Protein AF-A0A227J2J3-F1 (afdb_monomer_lite)

Structure (mmCIF, N/CA/C/O backbone):
data_AF-A0A227J2J3-F1
#
_entry.id   AF-A0A227J2J3-F1
#
loop_
_atom_site.group_PDB
_atom_site.id
_atom_site.type_symbol
_atom_site.label_atom_id
_atom_site.label_alt_id
_atom_site.label_comp_id
_atom_site.label_asym_id
_atom_site.label_entity_id
_atom_site.label_seq_id
_atom_site.pdbx_PDB_ins_code
_atom_site.Cartn_x
_atom_site.Cartn_y
_atom_site.Cartn_z
_atom_site.occupancy
_atom_site.B_iso_or_equiv
_atom_site.auth_seq_id
_atom_site.auth_comp_id
_atom_site.auth_asym_id
_atom_site.auth_atom_id
_atom_site.pdbx_PDB_model_num
ATOM 1 N N . MET A 1 1 ? -5.104 13.571 9.890 1.00 57.97 1 MET A N 1
ATOM 2 C CA . MET A 1 1 ? -5.237 12.488 8.897 1.00 57.97 1 MET A CA 1
ATOM 3 C C . MET A 1 1 ? -4.074 12.560 7.931 1.00 57.97 1 MET A C 1
ATOM 5 O O . MET A 1 1 ? -4.094 13.365 7.004 1.00 57.97 1 MET A O 1
ATOM 9 N N . THR A 1 2 ? -3.061 11.739 8.172 1.00 78.44 2 THR A N 1
ATOM 10 C CA . THR A 1 2 ? -1.978 11.505 7.214 1.00 78.44 2 THR A CA 1
ATOM 11 C C . THR A 1 2 ? -2.526 10.603 6.113 1.00 78.44 2 THR A C 1
ATOM 13 O O . THR A 1 2 ? -3.226 9.641 6.405 1.00 78.44 2 THR A O 1
ATOM 16 N N . SER A 1 3 ? -2.306 10.939 4.845 1.00 85.06 3 SER A N 1
ATOM 17 C CA . SER A 1 3 ? -2.717 10.122 3.700 1.00 85.06 3 SER A CA 1
ATOM 18 C C . SER A 1 3 ? -1.582 10.103 2.683 1.00 85.06 3 SER A C 1
ATOM 20 O O . SER A 1 3 ? -0.949 11.142 2.490 1.00 85.06 3 SER A O 1
ATOM 22 N N . PRO A 1 4 ? -1.338 8.978 1.990 1.00 85.12 4 PRO A N 1
ATOM 23 C CA . PRO A 1 4 ? -0.301 8.916 0.963 1.00 85.12 4 PRO A CA 1
ATOM 24 C C . PRO A 1 4 ? -0.705 9.626 -0.342 1.00 85.12 4 PRO A C 1
ATOM 26 O O . PRO A 1 4 ? 0.089 9.715 -1.280 1.00 85.1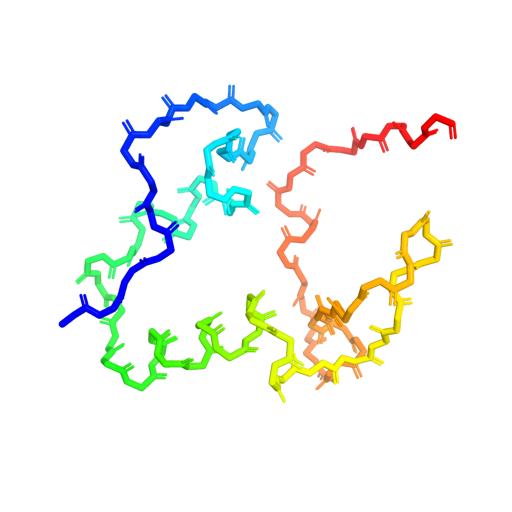2 4 PRO A O 1
ATOM 29 N N . CYS A 1 5 ? -1.950 10.107 -0.449 1.00 89.62 5 CYS A N 1
ATOM 30 C CA . CYS A 1 5 ? -2.481 10.702 -1.669 1.00 89.62 5 CYS A CA 1
ATOM 31 C C . CYS A 1 5 ? -1.790 12.030 -2.022 1.00 89.62 5 CYS A C 1
ATOM 33 O O . CYS A 1 5 ? -1.756 12.962 -1.225 1.00 89.62 5 CYS A O 1
ATOM 35 N N . ARG A 1 6 ? -1.323 12.146 -3.272 1.00 89.69 6 ARG A N 1
ATOM 36 C CA . ARG A 1 6 ? -0.728 13.373 -3.840 1.00 89.69 6 ARG A CA 1
ATOM 37 C C . ARG A 1 6 ? -1.662 14.134 -4.789 1.00 89.69 6 ARG A C 1
ATOM 39 O O . ARG A 1 6 ? -1.200 14.943 -5.583 1.00 89.69 6 ARG A O 1
ATOM 46 N N . ALA A 1 7 ? -2.959 13.820 -4.770 1.00 87.25 7 ALA A N 1
ATOM 47 C CA . ALA A 1 7 ? -3.982 14.408 -5.647 1.00 87.25 7 ALA A CA 1
ATOM 48 C C . ALA A 1 7 ? -3.688 14.322 -7.168 1.00 87.25 7 ALA A C 1
ATOM 50 O O . ALA A 1 7 ? -4.246 15.078 -7.956 1.00 87.25 7 ALA A O 1
ATOM 51 N N . ALA A 1 8 ? -2.858 13.362 -7.594 1.00 89.88 8 ALA A N 1
ATOM 52 C CA . ALA A 1 8 ? -2.487 13.111 -8.992 1.00 89.88 8 ALA A CA 1
ATOM 53 C C . ALA A 1 8 ? -2.943 11.708 -9.443 1.00 89.88 8 ALA A C 1
ATOM 55 O O . ALA A 1 8 ? -2.160 10.913 -9.963 1.00 89.88 8 ALA A 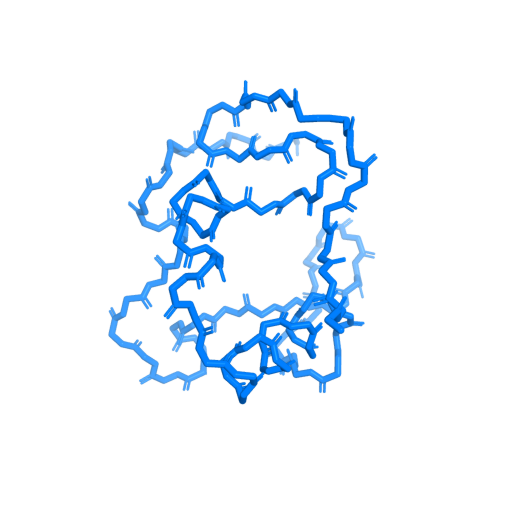O 1
ATOM 56 N N . CYS A 1 9 ? -4.196 11.357 -9.138 1.00 87.44 9 CYS A N 1
ATOM 57 C CA . CYS A 1 9 ? -4.704 10.000 -9.324 1.00 87.44 9 CYS A CA 1
ATOM 58 C C . CYS A 1 9 ? -4.931 9.665 -10.803 1.00 87.44 9 CYS A C 1
ATOM 60 O O . CYS A 1 9 ? -5.698 10.332 -11.494 1.00 87.44 9 CYS A O 1
ATOM 62 N N . LYS A 1 10 ? -4.310 8.576 -11.257 1.00 92.50 10 LYS A N 1
ATOM 63 C CA . LYS A 1 10 ? -4.634 7.885 -12.504 1.00 92.50 10 LYS A CA 1
ATOM 64 C C . LYS A 1 10 ? -4.424 6.393 -12.277 1.00 92.50 10 LYS A C 1
ATOM 66 O O . LYS A 1 10 ? -3.366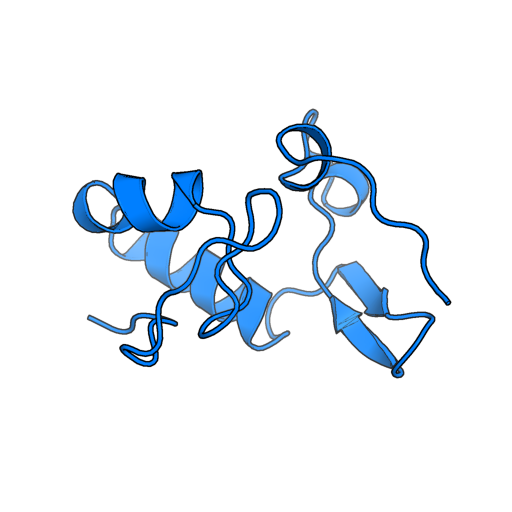 5.989 -11.796 1.00 92.50 10 LYS A O 1
ATOM 71 N N . ASN A 1 11 ? -5.436 5.590 -12.594 1.00 90.38 11 ASN A N 1
ATOM 72 C CA . ASN A 1 11 ? -5.318 4.139 -12.511 1.00 90.38 11 ASN A CA 1
ATOM 73 C C . ASN A 1 11 ? -4.364 3.649 -13.609 1.00 90.38 11 ASN A C 1
ATOM 75 O O . ASN A 1 11 ? -4.590 3.897 -14.794 1.00 90.38 11 ASN A O 1
ATOM 79 N N . ASN A 1 12 ? -3.308 2.966 -13.196 1.00 90.50 12 ASN A N 1
ATOM 80 C CA . ASN A 1 12 ? -2.401 2.222 -14.044 1.00 90.50 12 ASN A CA 1
ATOM 81 C C . ASN A 1 12 ? -2.468 0.764 -13.584 1.00 90.50 12 ASN A C 1
ATOM 83 O O . ASN A 1 12 ? -1.906 0.459 -12.535 1.00 90.50 12 ASN A O 1
ATOM 87 N N . ALA A 1 13 ? -3.197 -0.095 -14.303 1.00 89.25 13 ALA A N 1
ATOM 88 C CA . ALA A 1 13 ? -3.319 -1.538 -14.044 1.00 89.25 13 ALA A CA 1
ATOM 89 C C . ALA A 1 13 ? -3.573 -1.922 -12.562 1.00 89.25 13 ALA A C 1
ATOM 91 O O . ALA A 1 13 ? -2.905 -2.794 -12.009 1.00 89.25 13 ALA A O 1
ATOM 92 N N . GLY A 1 14 ? -4.470 -1.206 -11.875 1.00 90.19 14 GLY A N 1
ATOM 93 C CA . GLY A 1 14 ? -4.834 -1.461 -10.473 1.00 90.19 14 GLY A CA 1
ATOM 94 C C . GLY A 1 14 ? -4.015 -0.690 -9.432 1.00 90.19 14 GLY A C 1
ATOM 95 O O . GLY A 1 14 ? -4.325 -0.767 -8.244 1.00 90.19 14 GLY A O 1
ATOM 96 N N . ILE A 1 15 ? -3.023 0.103 -9.852 1.00 91.50 15 ILE A N 1
ATOM 97 C CA . ILE A 1 15 ? -2.221 0.975 -8.980 1.00 91.50 15 ILE A CA 1
ATOM 98 C C . ILE A 1 15 ? -2.377 2.435 -9.411 1.00 91.50 15 ILE A C 1
ATOM 100 O O . ILE A 1 15 ? -2.286 2.770 -10.589 1.00 91.50 15 ILE A O 1
ATOM 104 N N . CYS A 1 16 ? -2.558 3.334 -8.451 1.00 92.88 16 CYS A N 1
ATOM 105 C CA . CYS A 1 16 ? -2.544 4.771 -8.687 1.00 92.88 16 CYS A CA 1
ATOM 106 C C . CYS A 1 16 ? -1.133 5.261 -9.031 1.00 92.88 16 CYS A C 1
ATOM 108 O O . CYS A 1 16 ? -0.211 5.113 -8.233 1.00 92.88 16 CYS A O 1
ATOM 110 N N . SER A 1 17 ? -0.965 5.936 -10.167 1.00 91.00 17 SER A N 1
ATOM 111 C CA . SER A 1 17 ? 0.331 6.497 -10.583 1.00 91.00 17 SER A CA 1
ATOM 112 C C . SER A 1 17 ? 0.831 7.658 -9.713 1.00 91.00 17 SER A C 1
ATOM 114 O O . SER A 1 17 ? 1.975 8.072 -9.849 1.00 91.00 17 SER A O 1
ATOM 116 N N . GLY A 1 18 ? -0.029 8.243 -8.874 1.00 91.31 18 GLY A N 1
ATOM 117 C CA . GLY A 1 18 ? 0.329 9.381 -8.025 1.00 91.31 18 GLY A CA 1
ATOM 118 C C . GLY A 1 18 ? 0.918 8.960 -6.679 1.00 91.31 18 GLY A C 1
ATOM 119 O O . GLY A 1 18 ? 1.979 9.438 -6.283 1.00 91.31 18 GLY A O 1
ATOM 120 N N . CYS A 1 19 ? 0.216 8.083 -5.958 1.00 91.75 19 CYS A N 1
ATOM 121 C CA . CYS A 1 19 ? 0.628 7.603 -4.634 1.00 91.75 19 CYS A CA 1
ATOM 122 C C . CYS A 1 19 ? 1.169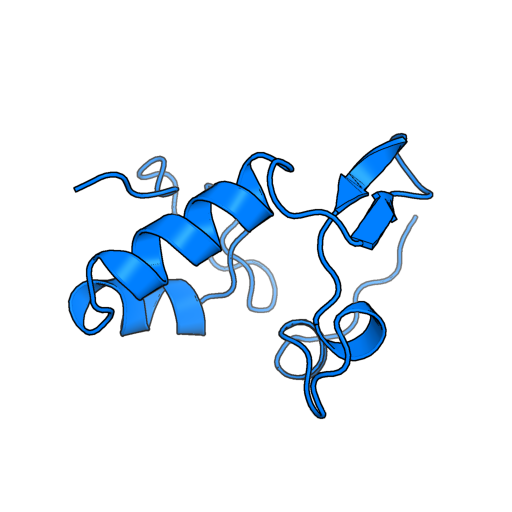 6.168 -4.628 1.00 91.75 19 CYS A C 1
ATOM 124 O O . CYS A 1 19 ? 1.572 5.688 -3.575 1.00 91.75 19 CYS A O 1
ATOM 126 N N . HIS A 1 20 ? 1.181 5.481 -5.774 1.00 89.88 20 HIS A N 1
ATOM 127 C CA . HIS A 1 20 ? 1.680 4.109 -5.924 1.00 89.88 20 HIS A CA 1
ATOM 128 C C . HIS A 1 20 ? 0.987 3.086 -5.011 1.00 89.88 20 HIS A C 1
ATOM 130 O O . HIS A 1 20 ? 1.596 2.097 -4.604 1.00 89.88 20 HIS A O 1
ATOM 136 N N . ARG A 1 21 ? -0.283 3.326 -4.663 1.00 91.62 21 ARG A N 1
ATOM 137 C CA . ARG A 1 21 ? -1.148 2.414 -3.893 1.00 91.62 21 ARG A CA 1
ATOM 138 C C . ARG A 1 21 ? -2.177 1.736 -4.777 1.00 91.62 21 ARG A C 1
ATOM 140 O O . ARG A 1 21 ? -2.487 2.248 -5.854 1.00 91.62 21 ARG A O 1
ATOM 147 N N . THR A 1 22 ? -2.690 0.591 -4.332 1.00 92.38 22 THR A N 1
ATOM 148 C CA . THR A 1 22 ? -3.748 -0.109 -5.064 1.00 92.38 22 THR A CA 1
ATOM 149 C C . THR A 1 22 ? -5.023 0.729 -5.073 1.00 92.38 22 THR A C 1
ATOM 151 O O . THR A 1 22 ? -5.288 1.510 -4.154 1.00 92.38 22 THR A O 1
ATOM 154 N N . MET A 1 23 ? -5.825 0.593 -6.128 1.00 91.56 23 MET A N 1
ATOM 155 C CA . MET A 1 23 ? -7.096 1.316 -6.211 1.00 91.56 23 MET A CA 1
ATOM 156 C C . MET A 1 23 ? -8.050 0.907 -5.081 1.00 91.56 23 MET A C 1
ATOM 158 O O . MET A 1 23 ? -8.713 1.775 -4.515 1.00 91.56 23 MET A O 1
ATOM 162 N N . ASP A 1 24 ? -8.054 -0.371 -4.698 1.00 91.25 24 ASP A N 1
ATOM 163 C CA . ASP A 1 24 ? -8.862 -0.880 -3.586 1.00 91.25 24 ASP A CA 1
ATOM 164 C C . ASP A 1 24 ? -8.490 -0.227 -2.253 1.00 91.25 24 ASP A C 1
ATOM 166 O O . ASP A 1 24 ? -9.373 0.218 -1.516 1.00 91.25 24 ASP A O 1
ATOM 170 N N . GLU A 1 25 ? -7.192 -0.093 -1.960 1.00 91.56 25 GLU A N 1
ATOM 171 C CA . GLU A 1 25 ? -6.725 0.577 -0.744 1.00 91.56 25 GLU A CA 1
ATOM 172 C C . GLU A 1 25 ? -7.176 2.044 -0.705 1.00 91.56 25 GLU A C 1
ATOM 174 O O . GLU A 1 25 ? -7.647 2.526 0.327 1.00 91.56 25 GLU A O 1
ATOM 179 N N . ILE A 1 26 ? -7.102 2.742 -1.843 1.00 92.06 26 ILE A N 1
ATOM 180 C CA . ILE A 1 26 ? -7.521 4.145 -1.962 1.00 92.06 26 ILE A CA 1
ATOM 181 C C . ILE A 1 26 ? -9.030 4.291 -1.739 1.00 92.06 26 ILE A C 1
ATOM 183 O O . ILE A 1 26 ? -9.456 5.191 -1.013 1.00 92.06 26 ILE A O 1
ATOM 187 N N . ILE A 1 27 ? -9.846 3.418 -2.339 1.00 91.31 27 ILE A N 1
ATOM 188 C CA . ILE A 1 27 ? -11.311 3.451 -2.203 1.00 91.31 27 ILE A CA 1
ATOM 189 C C . ILE A 1 27 ? -11.723 3.196 -0.747 1.00 91.31 27 ILE A C 1
ATOM 191 O O . ILE A 1 27 ? -12.600 3.886 -0.223 1.00 91.31 27 ILE A O 1
ATOM 195 N N . GLN A 1 28 ? -11.058 2.250 -0.080 1.00 92.44 28 GLN A N 1
ATOM 196 C CA . GLN A 1 28 ? -11.330 1.870 1.309 1.00 92.44 28 GLN A CA 1
ATOM 197 C C . GLN A 1 28 ? -10.686 2.805 2.344 1.00 92.44 28 GLN A C 1
ATOM 199 O O . GLN A 1 28 ? -10.909 2.639 3.544 1.00 92.44 28 GLN A O 1
ATOM 204 N N . TRP A 1 29 ? -9.889 3.796 1.927 1.00 92.75 29 TRP A N 1
ATOM 205 C CA . TRP A 1 29 ? -9.119 4.647 2.843 1.00 92.75 29 TRP A CA 1
ATOM 206 C C . TRP A 1 29 ? -9.989 5.365 3.884 1.00 92.75 29 TRP A C 1
ATOM 208 O O . TRP A 1 29 ? -9.625 5.494 5.060 1.00 92.75 29 TRP A O 1
ATOM 218 N N . LYS A 1 30 ? -11.170 5.825 3.459 1.00 91.88 30 LYS A N 1
ATOM 219 C CA . LYS A 1 30 ? -12.137 6.507 4.332 1.00 91.88 30 LYS A CA 1
ATOM 220 C C . LYS A 1 30 ? -12.682 5.592 5.438 1.00 91.88 30 LYS A C 1
ATOM 222 O O . LYS A 1 30 ? -13.003 6.097 6.508 1.00 91.88 30 LYS A O 1
ATOM 227 N N . ASP A 1 31 ? -12.719 4.283 5.194 1.00 94.81 31 ASP A N 1
ATOM 228 C CA . ASP A 1 31 ? -13.293 3.273 6.088 1.00 94.81 31 ASP A CA 1
ATOM 229 C C . ASP A 1 31 ? -12.238 2.670 7.040 1.00 94.81 31 ASP A C 1
ATOM 231 O O . ASP A 1 31 ? -12.579 1.944 7.972 1.00 94.81 31 ASP A O 1
ATOM 235 N N . LYS A 1 32 ? -10.950 2.981 6.832 1.00 93.50 32 LYS A N 1
ATOM 236 C CA . LYS A 1 32 ? -9.840 2.546 7.692 1.00 93.50 32 LYS A CA 1
ATOM 237 C C . LYS A 1 32 ? -9.822 3.312 9.019 1.00 93.50 32 LYS A C 1
ATOM 239 O O . LYS A 1 32 ? -10.044 4.526 9.050 1.00 93.50 32 LYS A O 1
ATOM 244 N N . THR A 1 33 ? -9.501 2.609 10.104 1.00 95.31 33 THR A N 1
ATOM 245 C CA . THR A 1 33 ? -9.228 3.221 11.415 1.00 95.31 33 THR A CA 1
ATOM 246 C C . THR A 1 33 ? -7.906 3.990 11.392 1.00 95.31 33 THR A C 1
ATOM 248 O O . THR A 1 33 ? -7.085 3.781 10.501 1.00 95.31 33 THR A O 1
ATOM 251 N N . GLU A 1 34 ? -7.671 4.866 12.373 1.00 93.19 34 GLU A N 1
ATOM 252 C CA . GLU A 1 34 ? -6.401 5.606 12.435 1.00 93.19 34 GLU A CA 1
ATOM 253 C C . GLU A 1 34 ? -5.202 4.660 12.562 1.00 93.19 34 GLU A C 1
ATOM 255 O O . GLU A 1 34 ? -4.268 4.782 11.782 1.00 93.19 34 GLU A O 1
ATOM 260 N N . LEU A 1 35 ? -5.299 3.628 13.409 1.00 93.75 35 LEU A N 1
ATOM 261 C CA . LEU A 1 35 ? -4.258 2.604 13.543 1.00 93.75 35 LEU A CA 1
ATOM 262 C C . LEU A 1 35 ? -3.959 1.903 12.208 1.00 93.75 35 LEU A C 1
ATOM 264 O O . LEU A 1 35 ? -2.807 1.712 11.846 1.00 93.75 35 LEU A O 1
ATOM 268 N N . GLN A 1 36 ? -4.994 1.548 11.438 1.00 93.50 36 GLN A N 1
ATOM 269 C CA . GLN A 1 36 ? -4.795 0.933 10.122 1.00 93.50 36 GLN A CA 1
ATOM 270 C C . GLN A 1 36 ? -4.124 1.892 9.134 1.00 93.50 36 GLN A C 1
ATOM 272 O O . GLN A 1 36 ? -3.341 1.454 8.296 1.00 93.50 36 GLN A O 1
ATOM 277 N N . ARG A 1 37 ? -4.447 3.188 9.197 1.00 94.56 37 ARG A N 1
ATOM 278 C CA . ARG A 1 37 ? -3.809 4.201 8.350 1.00 94.56 37 ARG A CA 1
ATOM 279 C C . ARG A 1 37 ? -2.354 4.409 8.740 1.00 94.56 37 ARG A C 1
ATOM 281 O O . ARG A 1 37 ? -1.529 4.496 7.841 1.00 94.56 37 ARG A O 1
ATOM 288 N N . GLU A 1 38 ? -2.052 4.466 10.033 1.00 94.44 38 GLU A N 1
ATOM 289 C CA . GLU A 1 38 ? -0.688 4.573 10.560 1.00 94.44 38 GLU A CA 1
ATOM 290 C C . GLU A 1 38 ? 0.166 3.400 10.085 1.00 94.44 38 GLU A C 1
ATOM 292 O O . GLU A 1 38 ? 1.169 3.634 9.420 1.00 94.44 38 GLU A O 1
ATOM 297 N N . THR A 1 39 ? -0.302 2.160 10.263 1.00 93.06 39 THR A N 1
ATOM 298 C CA . THR A 1 39 ? 0.403 0.971 9.758 1.00 93.06 39 THR A CA 1
ATOM 299 C C . THR A 1 39 ? 0.652 1.045 8.250 1.00 93.06 39 THR A C 1
ATOM 301 O O . THR A 1 39 ? 1.746 0.751 7.783 1.00 93.06 39 THR A O 1
ATOM 304 N N . ILE A 1 40 ? -0.335 1.475 7.455 1.00 92.56 40 ILE A N 1
ATOM 305 C CA . ILE A 1 40 ? -0.138 1.615 6.003 1.00 92.56 40 ILE A CA 1
ATOM 306 C C . ILE A 1 40 ? 0.904 2.698 5.687 1.00 92.56 40 ILE A C 1
ATOM 308 O O . ILE A 1 40 ? 1.707 2.525 4.773 1.00 92.56 40 ILE A O 1
ATOM 312 N N . ILE A 1 41 ? 0.912 3.815 6.419 1.00 93.00 41 ILE A N 1
ATOM 313 C CA . ILE A 1 41 ? 1.918 4.866 6.237 1.00 93.00 41 ILE A CA 1
ATOM 314 C C . ILE A 1 41 ? 3.314 4.340 6.574 1.00 93.00 41 ILE A C 1
ATOM 316 O O . ILE A 1 41 ? 4.199 4.527 5.747 1.00 93.00 41 ILE A O 1
ATOM 320 N N . GLU A 1 42 ? 3.489 3.633 7.692 1.00 93.94 42 GLU A N 1
ATOM 321 C CA . GLU A 1 42 ? 4.769 3.026 8.093 1.00 93.94 42 GLU A CA 1
ATOM 322 C C . GLU A 1 42 ? 5.307 2.068 7.016 1.00 93.94 42 GLU A C 1
ATOM 324 O O . GLU A 1 42 ? 6.496 2.065 6.693 1.00 93.94 42 GLU A O 1
ATOM 329 N N . GLN A 1 43 ? 4.420 1.301 6.379 1.00 92.75 43 GLN A N 1
ATOM 330 C CA . GLN A 1 43 ? 4.776 0.405 5.274 1.00 92.75 43 GLN A CA 1
ATOM 331 C C . GLN A 1 43 ? 5.171 1.150 3.992 1.00 92.75 43 GLN A C 1
ATOM 333 O O . GLN A 1 43 ? 5.992 0.667 3.213 1.00 92.75 43 GLN A O 1
ATOM 338 N N . ILE A 1 44 ? 4.585 2.325 3.742 1.00 89.75 44 ILE A N 1
ATOM 339 C CA . ILE A 1 44 ? 4.892 3.170 2.575 1.00 89.75 44 ILE A CA 1
ATOM 340 C C . ILE A 1 44 ? 6.197 3.943 2.778 1.00 89.75 44 ILE A C 1
ATOM 342 O O . ILE A 1 44 ? 6.947 4.135 1.820 1.00 89.75 44 ILE A O 1
ATOM 346 N N . THR A 1 45 ? 6.446 4.432 3.993 1.00 91.00 45 THR A N 1
ATOM 347 C CA . THR A 1 45 ? 7.657 5.184 4.353 1.00 91.00 45 THR A CA 1
ATOM 348 C C . THR A 1 45 ? 8.863 4.268 4.543 1.00 91.00 45 THR A C 1
ATOM 350 O O . THR A 1 45 ? 9.995 4.746 4.480 1.00 91.00 45 THR A O 1
ATOM 353 N N . GLY A 1 46 ? 8.628 2.964 4.715 1.00 91.94 46 GLY A N 1
ATOM 354 C CA . GLY A 1 46 ? 9.666 1.966 4.952 1.00 91.94 46 GLY A CA 1
ATOM 355 C C . GLY A 1 46 ? 10.063 1.836 6.422 1.00 91.94 46 GLY A C 1
ATOM 356 O O . GLY A 1 46 ? 11.089 1.224 6.707 1.00 91.94 46 GLY A O 1
ATOM 357 N N . GLU A 1 47 ? 9.274 2.404 7.339 1.00 93.94 47 GLU A N 1
ATOM 358 C CA . GLU A 1 47 ? 9.406 2.199 8.787 1.00 93.94 47 GLU A CA 1
ATOM 359 C C . GLU A 1 47 ? 9.022 0.761 9.175 1.00 93.94 47 GLU A C 1
ATOM 361 O O . GLU A 1 47 ? 9.688 0.157 10.014 1.00 93.94 47 GLU A O 1
ATOM 366 N N . ASP A 1 48 ? 8.017 0.187 8.501 1.00 94.19 48 ASP A N 1
ATOM 367 C CA . ASP A 1 48 ? 7.678 -1.241 8.536 1.00 94.19 48 ASP A CA 1
ATOM 368 C C . ASP A 1 48 ? 8.066 -1.909 7.207 1.00 94.19 48 ASP A C 1
ATOM 370 O O . ASP A 1 48 ? 7.344 -1.851 6.206 1.00 94.19 48 ASP A O 1
ATOM 374 N N . SER A 1 49 ? 9.234 -2.549 7.189 1.00 95.38 49 SER A N 1
ATOM 375 C CA . SER A 1 49 ? 9.823 -3.154 5.994 1.00 95.38 49 SER A CA 1
ATOM 376 C C . SER A 1 49 ? 10.102 -4.639 6.186 1.00 95.38 49 SER A C 1
ATOM 378 O O . SER A 1 49 ? 10.414 -5.113 7.276 1.00 95.38 49 SER A O 1
ATOM 380 N N . THR A 1 50 ? 10.034 -5.375 5.082 1.00 95.75 50 THR A N 1
ATOM 381 C CA . THR A 1 50 ? 10.322 -6.819 5.043 1.00 95.75 50 THR A CA 1
ATOM 382 C C . THR A 1 50 ? 11.565 -7.146 4.226 1.00 95.75 50 THR A C 1
ATOM 384 O O . THR A 1 50 ? 12.165 -8.199 4.423 1.00 95.75 50 THR A O 1
ATOM 387 N N . HIS A 1 51 ? 11.942 -6.274 3.288 1.00 93.75 51 HIS A N 1
ATOM 388 C CA . HIS A 1 51 ? 13.091 -6.455 2.408 1.00 93.75 51 HIS A CA 1
ATOM 389 C C . HIS A 1 51 ? 13.490 -5.126 1.750 1.00 93.75 51 HIS A C 1
ATOM 391 O O . HIS A 1 51 ? 12.695 -4.188 1.675 1.00 93.75 51 HIS A O 1
ATOM 397 N N . SER A 1 52 ? 14.712 -5.070 1.219 1.00 94.56 52 SER A N 1
ATOM 398 C CA . SER A 1 52 ? 15.095 -4.053 0.237 1.00 94.56 52 SER A CA 1
ATOM 399 C C . SER A 1 52 ? 14.585 -4.458 -1.145 1.00 94.56 52 SER A C 1
ATOM 401 O O . SER A 1 52 ? 14.738 -5.611 -1.557 1.00 94.56 52 SER A O 1
ATOM 403 N N . CYS A 1 53 ? 13.984 -3.517 -1.870 1.00 87.94 53 CYS A N 1
ATOM 404 C CA . CYS A 1 53 ? 13.544 -3.705 -3.245 1.00 87.94 53 CYS A CA 1
ATOM 405 C C . CYS A 1 53 ? 14.748 -4.082 -4.128 1.00 87.94 53 CYS A C 1
ATOM 407 O O . CYS A 1 53 ? 15.706 -3.312 -4.179 1.00 87.94 53 CYS A O 1
ATOM 409 N N . PRO A 1 54 ? 14.717 -5.206 -4.863 1.00 86.75 54 PRO A N 1
ATOM 410 C CA . PRO A 1 54 ? 15.862 -5.638 -5.667 1.00 86.75 54 PRO A CA 1
ATOM 411 C C . PRO A 1 54 ? 16.202 -4.682 -6.826 1.00 86.75 54 PRO A C 1
ATOM 413 O O . PRO A 1 54 ? 17.338 -4.676 -7.282 1.00 86.75 54 PRO A O 1
ATOM 416 N N . GLU A 1 55 ? 15.247 -3.859 -7.269 1.00 86.44 55 GLU A N 1
ATOM 417 C CA . GLU A 1 55 ? 15.414 -2.939 -8.407 1.00 86.44 55 GLU A CA 1
ATOM 418 C C . GLU A 1 55 ? 16.019 -1.584 -8.020 1.00 86.44 55 GLU A C 1
ATOM 420 O O . GLU A 1 55 ? 16.722 -0.956 -8.809 1.00 86.44 55 GLU A O 1
ATOM 425 N N . CYS A 1 56 ? 15.719 -1.087 -6.817 1.00 88.81 56 CYS A N 1
ATOM 426 C CA . CYS A 1 56 ? 16.090 0.272 -6.409 1.00 88.81 56 CYS A CA 1
ATOM 427 C C . CYS A 1 56 ? 16.655 0.383 -4.987 1.00 88.81 56 CYS A C 1
ATOM 429 O O . CYS A 1 56 ? 16.908 1.496 -4.531 1.00 88.81 56 CYS A O 1
ATOM 431 N N . ASP A 1 57 ? 16.828 -0.741 -4.289 1.00 91.56 57 ASP A N 1
ATOM 432 C CA . ASP A 1 57 ? 17.352 -0.862 -2.919 1.00 91.56 57 ASP A CA 1
ATOM 433 C C . ASP A 1 57 ? 16.544 -0.116 -1.833 1.00 91.56 57 ASP A C 1
ATOM 435 O O . ASP A 1 57 ? 16.914 -0.082 -0.660 1.00 91.56 57 ASP A O 1
ATOM 439 N N . SER A 1 58 ? 15.388 0.459 -2.182 1.00 91.56 58 SER A N 1
ATOM 440 C CA . SER A 1 58 ? 14.504 1.107 -1.210 1.00 91.56 58 SER A CA 1
ATOM 441 C C . SER A 1 58 ? 13.792 0.085 -0.325 1.00 91.56 58 SER A C 1
ATOM 443 O O . SER A 1 58 ? 13.471 -1.013 -0.776 1.00 91.56 58 SER A O 1
ATOM 445 N N . GLN A 1 59 ? 13.450 0.469 0.905 1.00 95.00 59 GLN A N 1
ATOM 446 C CA . GLN A 1 59 ? 12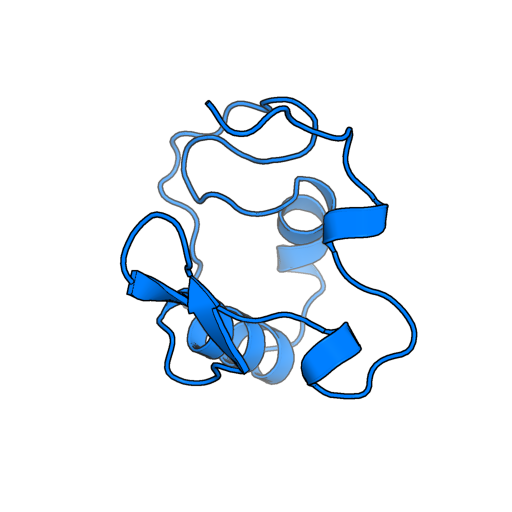.648 -0.371 1.799 1.00 95.00 59 GLN A CA 1
ATOM 447 C C . GLN A 1 59 ? 11.279 -0.703 1.186 1.00 95.00 59 GLN A C 1
ATOM 449 O O . GLN A 1 59 ? 10.637 0.163 0.587 1.00 95.00 59 GLN A O 1
ATOM 454 N N . ALA A 1 60 ? 10.850 -1.960 1.319 1.00 92.00 60 ALA A N 1
ATOM 455 C CA . ALA A 1 60 ? 9.608 -2.466 0.751 1.00 92.00 60 ALA A CA 1
ATOM 456 C C . ALA A 1 60 ? 8.908 -3.470 1.684 1.00 92.00 60 ALA A C 1
ATOM 458 O O . ALA A 1 60 ? 9.525 -4.268 2.401 1.00 92.00 60 ALA A O 1
ATOM 459 N N . HIS A 1 61 ? 7.575 -3.473 1.628 1.00 93.31 61 HIS A N 1
ATOM 460 C CA . HIS A 1 61 ? 6.735 -4.356 2.432 1.00 93.31 61 HIS A CA 1
ATOM 461 C C . HIS A 1 61 ? 6.042 -5.428 1.574 1.00 93.31 61 HIS A C 1
ATOM 463 O O . HIS A 1 61 ? 5.344 -5.118 0.605 1.00 93.31 61 HIS A O 1
ATOM 469 N N . CYS A 1 62 ? 6.215 -6.697 1.951 1.00 92.06 62 CYS A N 1
ATOM 470 C CA . CYS A 1 62 ? 5.535 -7.853 1.378 1.00 92.06 62 CYS A CA 1
ATOM 471 C C . CYS A 1 62 ? 4.743 -8.571 2.472 1.00 92.06 62 CYS A C 1
ATOM 473 O O . CYS A 1 62 ? 5.323 -9.138 3.396 1.00 92.06 62 CYS A O 1
ATOM 475 N N . ASP A 1 63 ? 3.420 -8.609 2.329 1.00 93.50 63 ASP A N 1
ATOM 476 C CA . ASP A 1 63 ? 2.532 -9.222 3.318 1.00 93.50 63 ASP A CA 1
ATOM 477 C C . ASP A 1 63 ? 2.823 -10.717 3.541 1.00 93.50 63 ASP A C 1
ATOM 479 O O . ASP A 1 63 ? 2.720 -11.195 4.669 1.00 93.50 63 ASP A O 1
ATOM 483 N N . ILE A 1 64 ? 3.246 -11.451 2.502 1.00 94.81 64 ILE A N 1
ATOM 484 C CA . ILE A 1 64 ? 3.636 -12.867 2.640 1.00 94.81 64 ILE A CA 1
ATOM 485 C C . ILE A 1 64 ? 4.907 -13.002 3.481 1.00 94.81 64 ILE A C 1
ATOM 487 O O . ILE A 1 64 ? 4.981 -13.860 4.358 1.00 94.81 64 ILE A O 1
ATOM 491 N N . ALA A 1 65 ? 5.902 -12.140 3.249 1.00 93.50 65 ALA A N 1
ATOM 492 C CA . ALA A 1 65 ? 7.135 -12.136 4.038 1.00 93.50 65 ALA A CA 1
ATOM 493 C C . ALA A 1 65 ? 6.872 -11.731 5.499 1.00 93.50 65 ALA A C 1
ATOM 495 O O . ALA A 1 65 ? 7.539 -12.228 6.402 1.00 93.50 65 ALA A O 1
ATOM 496 N N . ALA A 1 66 ? 5.856 -10.896 5.732 1.00 93.25 66 ALA A N 1
ATOM 497 C CA . ALA A 1 66 ? 5.347 -10.553 7.058 1.00 93.25 66 ALA A CA 1
ATOM 498 C C . ALA A 1 66 ? 4.463 -11.654 7.694 1.00 93.25 66 ALA A C 1
ATOM 500 O O . ALA A 1 66 ? 3.936 -11.459 8.789 1.00 93.25 66 ALA A O 1
ATOM 501 N N . GLY A 1 67 ? 4.287 -12.808 7.038 1.00 95.06 67 GLY A N 1
ATOM 502 C CA . GLY A 1 67 ? 3.560 -13.965 7.570 1.00 95.06 67 GLY A CA 1
ATOM 503 C C . GLY A 1 67 ? 2.045 -13.959 7.341 1.00 95.06 67 GLY A C 1
ATOM 504 O O . GLY A 1 67 ? 1.343 -14.770 7.944 1.00 95.06 67 GLY A O 1
ATOM 505 N N . LYS A 1 68 ? 1.517 -13.070 6.490 1.00 94.62 68 LYS A N 1
ATOM 506 C CA . LYS A 1 68 ? 0.098 -13.076 6.098 1.00 94.62 68 LYS A CA 1
ATOM 507 C C . LYS A 1 68 ? -0.158 -14.094 4.981 1.00 94.62 68 LYS A C 1
ATOM 509 O O . LYS A 1 68 ? 0.734 -14.445 4.215 1.00 94.62 68 LYS A O 1
ATOM 514 N N . GLU A 1 69 ? -1.410 -14.530 4.854 1.00 95.38 69 GLU A N 1
ATOM 515 C CA . GLU A 1 69 ? -1.825 -15.504 3.830 1.00 95.38 69 GLU A CA 1
ATOM 516 C C . GLU A 1 69 ? -1.985 -14.889 2.428 1.00 95.38 69 GLU A C 1
ATOM 518 O O . GLU A 1 69 ? -1.886 -15.587 1.420 1.00 95.38 69 GLU A O 1
ATOM 523 N N . THR A 1 70 ? -2.231 -13.578 2.345 1.00 91.50 70 THR A N 1
ATOM 524 C CA . THR A 1 70 ? -2.497 -12.858 1.090 1.00 91.50 70 THR A CA 1
ATOM 525 C C . THR A 1 70 ? -1.688 -11.571 1.018 1.00 91.50 70 THR A C 1
ATOM 527 O O . THR A 1 70 ? -1.507 -10.914 2.041 1.00 91.50 70 THR A O 1
ATOM 530 N N . CYS A 1 71 ? -1.282 -11.169 -0.189 1.00 89.88 71 CYS A N 1
ATOM 531 C CA . CYS A 1 71 ? -0.591 -9.903 -0.439 1.00 89.88 71 CYS A CA 1
ATOM 532 C C . CYS A 1 71 ? -1.350 -9.024 -1.431 1.00 89.88 71 CYS A C 1
ATOM 534 O O . CYS A 1 71 ? -2.008 -9.531 -2.342 1.00 89.88 71 CYS A O 1
ATOM 536 N N . TRP A 1 72 ? -1.208 -7.703 -1.287 1.00 86.50 72 TRP A N 1
ATOM 537 C CA . TRP A 1 72 ? -1.791 -6.706 -2.192 1.00 86.50 72 TRP A CA 1
ATOM 538 C C . TRP A 1 72 ? -1.462 -6.959 -3.672 1.00 86.50 72 TRP A C 1
ATOM 540 O O . TRP A 1 72 ? -2.270 -6.634 -4.542 1.00 86.50 72 TRP A O 1
ATOM 550 N N . CYS A 1 73 ? -0.308 -7.566 -3.975 1.00 86.69 73 CYS A N 1
ATOM 551 C CA . CYS A 1 73 ? 0.110 -7.842 -5.348 1.00 86.69 73 CYS A CA 1
ATOM 552 C C . CYS A 1 73 ? -0.732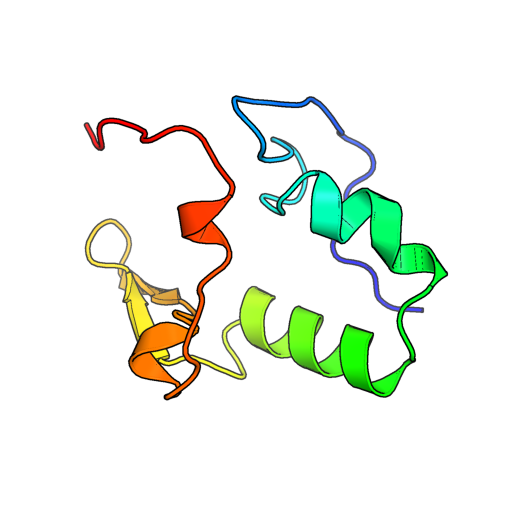 -8.928 -6.040 1.00 86.69 73 CYS A C 1
ATOM 554 O O . CYS A 1 73 ? -0.722 -9.006 -7.263 1.00 86.69 73 CYS A O 1
ATOM 556 N N . PHE A 1 74 ? -1.495 -9.734 -5.293 1.00 89.94 74 PHE A N 1
ATOM 557 C CA . PHE A 1 74 ? -2.364 -10.767 -5.870 1.00 89.94 74 PHE A CA 1
ATOM 558 C C . PHE A 1 74 ? -3.634 -10.184 -6.502 1.00 89.94 74 PHE A C 1
ATOM 560 O O . PHE A 1 74 ? -4.250 -10.827 -7.346 1.00 89.94 74 PHE A O 1
ATOM 567 N N . GLY A 1 75 ? -4.038 -8.980 -6.083 1.00 86.75 75 GLY A N 1
ATOM 568 C CA . GLY A 1 75 ? -5.243 -8.303 -6.570 1.00 86.75 75 GLY A CA 1
ATOM 569 C C . GLY A 1 75 ? -5.016 -7.404 -7.786 1.00 86.75 75 GLY A C 1
ATOM 570 O O . GLY A 1 75 ? -5.945 -6.725 -8.215 1.00 86.75 75 GLY A O 1
ATOM 571 N N . ILE A 1 76 ? -3.796 -7.351 -8.325 1.00 87.75 76 ILE A N 1
ATOM 572 C CA . ILE A 1 76 ? -3.447 -6.490 -9.459 1.00 87.75 76 ILE A CA 1
ATOM 573 C C . ILE A 1 76 ? -2.915 -7.311 -10.630 1.00 87.75 76 ILE A C 1
ATOM 575 O O . ILE A 1 76 ? -2.413 -8.420 -10.463 1.00 87.75 76 ILE A O 1
ATOM 579 N N . GLU A 1 77 ? -3.014 -6.745 -11.829 1.00 84.38 77 GLU A N 1
ATOM 580 C CA . GLU A 1 77 ? -2.455 -7.362 -13.030 1.00 84.38 77 GLU A CA 1
ATOM 581 C C . GLU A 1 77 ? -0.921 -7.471 -12.913 1.00 84.38 77 GLU A C 1
ATOM 583 O O . GLU A 1 77 ? -0.275 -6.491 -12.511 1.00 84.38 77 GLU A O 1
ATOM 588 N N . PRO A 1 78 ? -0.323 -8.628 -13.273 1.00 81.06 78 PRO A N 1
ATOM 589 C CA . PRO A 1 78 ? 1.124 -8.778 -13.347 1.00 81.06 78 PRO A CA 1
ATOM 590 C C . PRO A 1 78 ? 1.741 -7.716 -14.252 1.00 81.06 78 PRO A C 1
ATOM 592 O O . PRO A 1 78 ? 1.179 -7.357 -15.288 1.00 81.06 78 PRO A O 1
ATOM 595 N N . ARG A 1 79 ? 2.915 -7.226 -13.865 1.00 73.56 79 ARG A N 1
ATOM 596 C CA . ARG A 1 79 ? 3.695 -6.290 -14.672 1.00 73.56 79 ARG A CA 1
ATOM 597 C C . ARG A 1 79 ? 5.054 -6.887 -14.914 1.00 73.56 79 ARG A C 1
ATOM 599 O O . ARG A 1 79 ? 5.712 -7.300 -13.961 1.00 73.56 79 ARG A O 1
ATOM 606 N N . ASP A 1 80 ? 5.455 -6.888 -16.174 1.00 68.31 80 ASP A N 1
ATOM 607 C CA . ASP A 1 80 ? 6.831 -7.176 -16.524 1.00 68.31 80 ASP A CA 1
ATOM 608 C C . ASP A 1 80 ? 7.702 -6.072 -15.919 1.00 68.31 80 ASP A C 1
ATOM 610 O O . ASP A 1 80 ? 7.470 -4.877 -16.139 1.00 68.31 80 ASP A O 1
ATOM 614 N N . LEU A 1 81 ? 8.655 -6.483 -15.087 1.00 58.50 81 LEU A N 1
ATOM 615 C CA . LEU A 1 81 ? 9.754 -5.614 -14.697 1.00 58.50 81 LEU A CA 1
ATOM 616 C C . LEU A 1 81 ? 10.697 -5.511 -15.912 1.00 58.50 81 LEU A C 1
ATOM 618 O O . LEU A 1 81 ? 10.896 -6.530 -16.582 1.00 58.50 81 LEU A O 1
ATOM 622 N N . PRO A 1 82 ? 11.176 -4.303 -16.260 1.00 56.94 82 PRO A N 1
ATOM 623 C CA . PRO A 1 82 ? 12.083 -4.099 -17.389 1.00 56.94 82 PRO A CA 1
ATOM 624 C C . PRO A 1 82 ? 13.424 -4.829 -17.242 1.00 56.94 82 PRO A C 1
ATOM 626 O O . PRO A 1 82 ? 13.830 -5.133 -16.101 1.00 56.94 82 PRO A O 1
#

Secondary structure (DSSP, 8-state):
------S---EETTEETTT--BHHHHHHGGGS-HHHHHHHHHHHHTSS-SEE-TTT--EE--TTTTT-S--GGGGS------

Foldseek 3Di:
DDDLAPVQFDDDQQAGPGSRHGPVCVVCVVVDDPVRRVVVVCQSQLVDAQAQDPPPRHGHDFVVSVVDPDGPVVVGDDDDDD

Organism: Vibrio parahaemolyticus (NCBI:txid670)

pLDDT: mean 89.47, std 7.63, range [56.94, 95.75]

Radius of gyration: 12.85 Å; chains: 1; bounding box: 31×30×31 Å

InterPro domains:
  IPR010710 Protein of unknown function DUF1289 [PF06945] (3-45)
  IPR032720 Cysteine-rich CWC [PF14375] (53-77)

Sequence (82 aa):
MTSPCRAACKNNAGICSGCHRTMDEIIQWKDKTELQRETIIEQITGEDSTHSCPECDSQAHCDIAAGKETCWCFGIEPRDLP